Protein AF-A0A520QYR6-F1 (afdb_monomer_lite)

pLDDT: mean 74.24, std 17.34, range [37.03, 93.75]

Secondary structure (DSSP, 8-state):
-------HHHHHHHHHHHHHHHHH--------SSHHHHHHHHHHHHHHHHHHHHHHHHHHHTTGGG-HHHHTS-HHHHHHHHHHHHHHHHHHHHHHHHHHHTGGGGG-----

Sequence (112 aa):
MRDLEIDRSKLHQVVGWLAERMSQIKLQGEALRDGALRDLLELETLSIGVHGKQRLWRSLSAIRDGHPALQALDLDALLETGERQLEIVERHRRAAVARAFLEGSAAAPDPA

Foldseek 3Di:
DDPPPPPLVVVLVVVVVCVVVLVVPPDPQDDDPDPLVSQLVSLVVQLVSLVVQLVVLVVLVVCQVVHVSNVPDPSVVSNVVSVVSNVVSVVSNVVSCCVVPPVVVPPDDDDD

Radius of gyration: 20.77 Å; chains: 1; bounding box: 50×24×70 Å

Structure (mmCIF, N/CA/C/O backbone):
data_AF-A0A520QYR6-F1
#
_entry.id   AF-A0A520QYR6-F1
#
loop_
_atom_site.group_PDB
_atom_site.id
_atom_site.type_symbol
_atom_site.label_atom_id
_atom_site.label_alt_id
_atom_site.label_comp_id
_atom_site.label_asym_id
_atom_site.label_entity_id
_atom_site.label_seq_id
_atom_site.pdbx_PDB_ins_code
_atom_site.Cartn_x
_atom_site.Cartn_y
_atom_site.Cartn_z
_atom_site.occupancy
_atom_site.B_iso_or_equiv
_atom_site.auth_seq_id
_atom_site.auth_comp_id
_atom_site.auth_asym_id
_atom_site.auth_atom_id
_atom_site.pdbx_PDB_model_num
ATOM 1 N N . MET A 1 1 ? -22.214 -12.658 31.492 1.00 37.03 1 MET A N 1
ATOM 2 C CA . MET A 1 1 ? -21.364 -12.809 30.293 1.00 37.03 1 MET A CA 1
ATOM 3 C C . MET A 1 1 ? -20.127 -11.976 30.540 1.00 37.03 1 MET A C 1
ATOM 5 O O . MET A 1 1 ? -20.278 -10.801 30.834 1.00 37.03 1 MET A O 1
ATOM 9 N N . ARG A 1 2 ? -18.955 -12.616 30.617 1.00 41.34 2 ARG A N 1
ATOM 10 C CA . ARG A 1 2 ? -17.693 -11.943 30.941 1.00 41.34 2 ARG A CA 1
ATOM 11 C C . ARG A 1 2 ? -17.349 -11.005 29.793 1.00 41.34 2 ARG A C 1
ATOM 13 O O . ARG A 1 2 ? -17.197 -11.461 28.664 1.00 41.34 2 ARG A O 1
ATOM 20 N N . ASP A 1 3 ? -17.317 -9.726 30.129 1.00 42.72 3 ASP A N 1
ATOM 21 C CA . ASP A 1 3 ? -16.904 -8.628 29.277 1.00 42.72 3 ASP A CA 1
ATOM 22 C C . ASP A 1 3 ? -15.504 -8.954 28.750 1.00 42.72 3 ASP A C 1
ATOM 24 O O . ASP A 1 3 ? -14.585 -9.230 29.527 1.00 42.72 3 ASP A O 1
ATOM 28 N N . LEU A 1 4 ? -15.367 -9.041 27.428 1.00 46.56 4 LEU A N 1
ATOM 29 C CA . LEU A 1 4 ? -14.080 -9.184 26.756 1.00 46.56 4 LEU A CA 1
ATOM 30 C C . LEU A 1 4 ? -13.393 -7.825 26.843 1.00 46.56 4 LEU A C 1
ATOM 32 O O . LEU A 1 4 ? -13.239 -7.104 25.862 1.00 46.56 4 LEU A O 1
ATOM 36 N N . GLU A 1 5 ? -12.957 -7.506 28.057 1.00 46.47 5 GLU A N 1
ATOM 37 C CA . GLU A 1 5 ? -11.967 -6.498 28.390 1.00 46.47 5 GLU A CA 1
ATOM 38 C C . GLU A 1 5 ? -10.613 -6.986 27.848 1.00 46.47 5 GLU A C 1
ATOM 40 O O . GLU A 1 5 ? -9.636 -7.187 28.568 1.00 46.47 5 GLU A O 1
ATOM 45 N N . ILE A 1 6 ? -10.549 -7.234 26.532 1.00 49.34 6 ILE A N 1
ATOM 46 C CA . ILE A 1 6 ? -9.301 -7.162 25.788 1.00 49.34 6 ILE A CA 1
ATOM 47 C C . ILE A 1 6 ? -8.924 -5.689 25.860 1.00 49.34 6 ILE A C 1
ATOM 49 O O . ILE A 1 6 ? -9.308 -4.867 25.033 1.00 49.34 6 ILE A O 1
ATOM 53 N N . ASP A 1 7 ? -8.276 -5.401 26.979 1.00 55.12 7 ASP A N 1
ATOM 54 C CA . ASP A 1 7 ? -7.607 -4.202 27.421 1.00 55.12 7 ASP A CA 1
ATOM 55 C C . ASP A 1 7 ? -7.532 -3.153 26.308 1.00 55.12 7 ASP A C 1
ATOM 57 O O . ASP A 1 7 ? -6.698 -3.228 25.401 1.00 55.12 7 ASP A O 1
ATOM 61 N N . ARG A 1 8 ? -8.452 -2.183 26.356 1.00 55.50 8 ARG A N 1
ATOM 62 C CA . ARG A 1 8 ? -8.573 -1.070 25.397 1.00 55.50 8 ARG A CA 1
ATOM 63 C C . ARG A 1 8 ? -7.206 -0.386 25.161 1.00 55.50 8 ARG A C 1
ATOM 65 O O . ARG A 1 8 ? -6.935 0.108 24.067 1.00 55.50 8 ARG A O 1
ATOM 72 N N . SER A 1 9 ? -6.327 -0.459 26.168 1.00 59.12 9 SER A N 1
ATOM 73 C CA . SER A 1 9 ? -4.918 -0.055 26.157 1.00 59.12 9 SER A CA 1
ATOM 74 C C . SER A 1 9 ? -4.048 -0.830 25.154 1.00 59.12 9 SER A C 1
ATOM 76 O O . SER A 1 9 ? -3.316 -0.223 24.371 1.00 59.12 9 SER A O 1
ATOM 78 N N . LYS A 1 10 ? -4.158 -2.165 25.105 1.00 61.91 10 LYS A N 1
ATOM 79 C CA . LYS A 1 10 ? -3.348 -3.018 24.217 1.00 61.91 10 LYS A CA 1
ATOM 80 C C . LYS A 1 10 ? -3.673 -2.774 22.751 1.00 61.91 10 LYS A C 1
ATOM 82 O O . LYS A 1 10 ? -2.758 -2.729 21.937 1.00 61.91 10 LYS A O 1
ATOM 87 N N . LEU A 1 11 ? -4.946 -2.566 22.408 1.00 65.75 11 LEU A N 1
ATOM 88 C CA . LEU A 1 11 ? -5.337 -2.286 21.024 1.00 65.75 11 LEU A CA 1
ATOM 89 C C . LEU A 1 11 ? -4.803 -0.925 20.550 1.00 65.75 11 LEU A C 1
ATOM 91 O O . LEU A 1 11 ? -4.247 -0.847 19.460 1.00 65.75 11 LEU A O 1
ATOM 95 N N . HIS A 1 12 ? -4.895 0.124 21.379 1.00 61.97 12 HIS A N 1
ATOM 96 C CA . HIS A 1 12 ? -4.300 1.433 21.071 1.00 61.97 12 HIS A CA 1
ATOM 97 C C . HIS A 1 12 ? -2.786 1.334 20.858 1.00 61.97 12 HIS A C 1
ATOM 99 O O . HIS A 1 12 ? -2.262 1.880 19.889 1.00 61.97 12 HIS A O 1
ATOM 105 N N . GLN A 1 13 ? -2.090 0.610 21.739 1.00 63.19 13 GLN A N 1
ATOM 106 C CA . GLN A 1 13 ? -0.646 0.412 21.630 1.00 63.19 13 GLN A CA 1
ATOM 107 C C . GLN A 1 13 ? -0.270 -0.363 20.372 1.00 63.19 13 GLN A C 1
ATOM 109 O O . GLN A 1 13 ? 0.651 0.035 19.669 1.00 63.19 13 GLN A O 1
ATOM 114 N N . VAL A 1 14 ? -0.991 -1.440 20.058 1.00 67.94 14 VAL A N 1
ATOM 115 C CA . VAL A 1 14 ? -0.714 -2.272 18.883 1.00 67.94 14 VAL A CA 1
ATOM 116 C C . VAL A 1 14 ? -0.996 -1.510 17.590 1.00 67.94 14 VAL A C 1
ATOM 118 O O . VAL A 1 14 ? -0.184 -1.577 16.673 1.00 67.94 14 VAL A O 1
ATOM 121 N N . VAL A 1 15 ? -2.092 -0.749 17.516 1.00 65.88 15 VAL A N 1
ATOM 122 C CA . VAL A 1 15 ? -2.441 0.057 16.334 1.00 65.88 15 VAL A CA 1
ATOM 123 C C . VAL A 1 15 ? -1.465 1.220 16.146 1.00 65.88 15 VAL A C 1
ATOM 125 O O . VAL A 1 15 ? -0.989 1.423 15.031 1.00 65.88 15 VAL A O 1
ATOM 128 N N . GLY A 1 16 ? -1.110 1.938 17.217 1.00 66.88 16 GLY A N 1
ATOM 129 C CA . GLY A 1 16 ? -0.107 3.007 17.172 1.00 66.88 16 GLY A CA 1
ATOM 130 C C . GLY A 1 16 ? 1.280 2.486 16.786 1.00 66.88 16 GLY A C 1
ATOM 131 O O . GLY A 1 16 ? 1.904 3.005 15.865 1.00 66.88 16 GLY A O 1
ATOM 132 N N . TRP A 1 17 ? 1.719 1.388 17.404 1.00 66.19 17 TRP A N 1
ATOM 133 C CA . TRP A 1 17 ? 2.988 0.734 17.085 1.00 66.19 17 TRP A CA 1
ATOM 134 C C . TRP A 1 17 ? 3.023 0.188 15.653 1.00 66.19 17 TRP A C 1
ATOM 136 O O . TRP A 1 17 ? 4.036 0.339 14.974 1.00 66.19 17 TRP A O 1
ATOM 146 N N . LEU A 1 18 ? 1.927 -0.406 15.159 1.00 65.19 18 LEU A N 1
ATOM 147 C CA . LEU A 1 18 ? 1.814 -0.845 13.764 1.00 65.19 18 LEU A CA 1
ATOM 148 C C . LEU A 1 18 ? 1.874 0.348 12.811 1.00 65.19 18 LEU A C 1
ATOM 150 O O . LEU A 1 18 ? 2.608 0.289 11.831 1.00 65.19 18 LEU A O 1
ATOM 154 N N . ALA A 1 19 ? 1.164 1.441 13.094 1.00 63.12 19 ALA A N 1
ATOM 155 C CA . ALA A 1 19 ? 1.218 2.646 12.271 1.00 63.12 19 ALA A CA 1
ATOM 156 C C . ALA A 1 19 ? 2.649 3.220 12.196 1.00 63.12 19 ALA A C 1
ATOM 158 O O . ALA A 1 19 ? 3.143 3.509 11.102 1.00 63.12 19 ALA A O 1
ATOM 159 N N . GLU A 1 20 ? 3.355 3.293 13.328 1.00 59.16 20 GLU A N 1
ATOM 160 C CA . GLU A 1 20 ? 4.756 3.730 13.394 1.00 59.16 20 GLU A CA 1
ATOM 161 C C . GLU A 1 20 ? 5.716 2.767 12.678 1.00 59.16 20 GLU A C 1
ATOM 163 O O . GLU A 1 20 ? 6.570 3.206 11.903 1.00 59.16 20 GLU A O 1
ATOM 168 N N . ARG A 1 21 ? 5.572 1.447 12.855 1.00 61.31 21 ARG A N 1
ATOM 169 C CA . ARG A 1 21 ? 6.417 0.460 12.156 1.00 61.31 21 ARG A CA 1
ATOM 170 C C . ARG A 1 21 ? 6.170 0.443 10.662 1.00 61.31 21 ARG A C 1
ATOM 172 O O . ARG A 1 21 ? 7.127 0.389 9.899 1.00 61.31 21 ARG A O 1
ATOM 179 N N . MET A 1 22 ? 4.925 0.577 10.225 1.00 58.53 22 MET A N 1
ATOM 180 C CA . MET A 1 22 ? 4.588 0.626 8.804 1.00 58.53 22 MET A CA 1
ATOM 181 C C . MET A 1 22 ? 5.078 1.914 8.119 1.00 58.53 22 MET A C 1
ATOM 183 O O . MET A 1 22 ? 5.306 1.889 6.906 1.00 58.53 22 MET A O 1
ATOM 187 N N . SER A 1 23 ? 5.271 3.006 8.868 1.00 54.59 23 SER A N 1
ATOM 188 C CA . SER A 1 23 ? 5.975 4.223 8.423 1.00 54.59 23 SER A CA 1
ATOM 189 C C . SER A 1 23 ? 7.489 3.994 8.275 1.00 54.59 23 SER A C 1
ATOM 191 O O . SER A 1 23 ? 8.115 4.505 7.346 1.00 54.59 23 SER A O 1
ATOM 193 N N . GLN A 1 24 ? 8.068 3.158 9.141 1.00 52.22 24 GLN A N 1
ATOM 194 C CA . GLN A 1 24 ? 9.496 2.824 9.143 1.00 52.22 24 GLN A CA 1
ATOM 195 C C . GLN A 1 24 ? 9.906 1.714 8.170 1.00 52.22 24 GLN A C 1
ATOM 197 O O . GLN A 1 24 ? 11.098 1.586 7.898 1.00 52.22 24 GLN A O 1
ATOM 202 N N . ILE A 1 25 ? 8.969 0.949 7.594 1.00 50.66 25 ILE A N 1
ATOM 203 C CA . ILE A 1 25 ? 9.248 0.075 6.439 1.00 50.66 25 ILE A CA 1
ATOM 204 C C . ILE A 1 25 ? 9.425 0.966 5.193 1.00 50.66 25 ILE A C 1
ATOM 206 O O . ILE A 1 25 ? 8.618 0.986 4.266 1.00 50.66 25 ILE A O 1
ATOM 210 N N . LYS A 1 26 ? 10.493 1.762 5.209 1.00 43.41 26 LYS A N 1
ATOM 211 C CA . LYS A 1 26 ? 11.203 2.272 4.043 1.00 43.41 26 LYS A CA 1
ATOM 212 C C . LYS A 1 26 ? 12.312 1.256 3.803 1.00 43.41 26 LYS A C 1
ATOM 214 O O . LYS A 1 26 ? 13.321 1.260 4.499 1.00 43.41 26 LYS A O 1
ATOM 219 N N .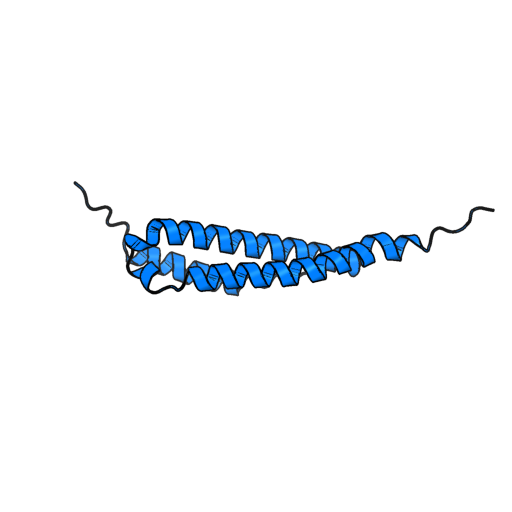 LEU A 1 27 ? 12.060 0.319 2.896 1.00 47.94 27 LEU A N 1
ATOM 220 C CA . LEU A 1 27 ? 13.002 -0.739 2.553 1.00 47.94 27 LEU A CA 1
ATOM 221 C C . LEU A 1 27 ? 14.274 -0.111 1.976 1.00 47.94 27 LEU A C 1
ATOM 223 O O . LEU A 1 27 ? 14.258 0.454 0.887 1.00 47.94 27 LEU A O 1
ATOM 227 N N . GLN A 1 28 ? 15.364 -0.187 2.735 1.00 46.62 28 GLN A N 1
ATOM 228 C CA . GLN A 1 28 ? 16.709 0.031 2.221 1.00 46.62 28 GLN A CA 1
ATOM 229 C C . GLN A 1 28 ? 17.038 -1.153 1.302 1.00 46.62 28 GLN A C 1
ATOM 231 O O . GLN A 1 28 ? 17.232 -2.274 1.769 1.00 46.62 28 GLN A 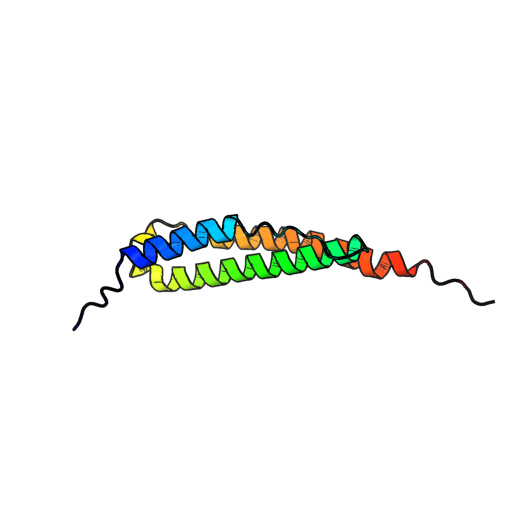O 1
ATOM 236 N N . GLY A 1 29 ? 16.994 -0.916 -0.010 1.00 46.16 29 GLY A N 1
ATOM 237 C CA . GLY A 1 29 ? 17.299 -1.905 -1.040 1.00 46.16 29 GLY A CA 1
ATOM 238 C C . GLY A 1 29 ? 18.787 -1.909 -1.372 1.00 46.16 29 GLY A C 1
ATOM 239 O O . GLY A 1 29 ? 19.259 -1.062 -2.121 1.00 46.16 29 GLY A O 1
ATOM 240 N N . GLU A 1 30 ? 19.542 -2.866 -0.842 1.00 43.97 30 GLU A N 1
ATOM 241 C CA . GLU A 1 30 ? 20.913 -3.146 -1.283 1.00 43.97 30 GLU A CA 1
ATOM 242 C C . GLU A 1 30 ? 21.092 -4.660 -1.436 1.00 43.97 30 GLU A C 1
ATOM 244 O O . GLU A 1 30 ? 21.445 -5.334 -0.473 1.00 43.97 30 GLU A O 1
ATOM 249 N N . ALA A 1 31 ? 20.820 -5.223 -2.627 1.00 47.84 31 ALA A N 1
ATOM 250 C CA . ALA A 1 31 ? 21.166 -6.631 -2.892 1.00 47.84 31 ALA A CA 1
ATOM 251 C C . ALA A 1 31 ? 21.284 -7.098 -4.364 1.00 47.84 31 ALA A C 1
ATOM 253 O O . ALA A 1 31 ? 21.424 -8.301 -4.564 1.00 47.84 31 ALA A O 1
ATOM 254 N N . LEU A 1 32 ? 21.252 -6.249 -5.408 1.00 46.75 32 LEU A N 1
ATOM 255 C CA . LEU A 1 32 ? 21.411 -6.733 -6.798 1.00 46.75 32 LEU A CA 1
ATOM 256 C C . LEU A 1 32 ? 22.226 -5.786 -7.692 1.00 46.75 32 LEU A C 1
ATOM 258 O O . LEU A 1 32 ? 22.067 -4.569 -7.641 1.00 46.75 32 LEU A O 1
ATOM 262 N N . ARG A 1 33 ? 23.121 -6.382 -8.496 1.00 49.44 33 ARG A N 1
ATOM 263 C CA . ARG A 1 33 ? 24.155 -5.722 -9.324 1.00 49.44 33 ARG A CA 1
ATOM 264 C C . ARG A 1 33 ? 23.644 -5.207 -10.679 1.00 49.44 33 ARG A C 1
ATOM 266 O O . ARG A 1 33 ? 24.383 -4.510 -11.362 1.00 49.44 33 ARG A O 1
ATOM 273 N N . ASP A 1 34 ? 22.410 -5.550 -11.044 1.00 61.75 34 ASP A N 1
ATOM 274 C CA . ASP A 1 34 ? 21.714 -5.090 -12.248 1.00 61.75 34 ASP A CA 1
ATOM 275 C C . ASP A 1 34 ? 20.607 -4.111 -11.837 1.00 61.75 34 ASP A C 1
ATOM 277 O O . ASP A 1 34 ? 19.670 -4.487 -11.127 1.00 61.75 34 ASP A O 1
ATOM 281 N N . GLY A 1 35 ? 20.752 -2.845 -12.233 1.00 74.81 35 GLY A N 1
ATOM 282 C CA . GLY A 1 35 ? 19.873 -1.760 -11.796 1.00 74.81 35 GLY A CA 1
ATOM 283 C C . GLY A 1 35 ? 18.410 -1.980 -12.180 1.00 74.81 35 GLY A C 1
ATOM 284 O O . GLY A 1 35 ? 17.530 -1.704 -11.376 1.00 74.81 35 GLY A O 1
ATOM 285 N N . ALA A 1 36 ? 18.129 -2.554 -13.354 1.00 80.19 36 ALA A N 1
ATOM 286 C CA . ALA A 1 36 ? 16.751 -2.721 -13.819 1.00 80.19 36 ALA A CA 1
ATOM 287 C C . ALA A 1 36 ? 16.017 -3.871 -13.107 1.00 80.19 36 ALA A C 1
ATOM 289 O O . ALA A 1 36 ? 14.851 -3.729 -12.732 1.00 80.19 36 ALA A O 1
ATOM 290 N N . LEU A 1 37 ? 16.699 -4.999 -12.876 1.00 82.44 37 LEU A N 1
ATOM 291 C CA . LEU A 1 37 ? 16.131 -6.123 -12.124 1.00 82.44 37 LEU A CA 1
ATOM 292 C C . LEU A 1 37 ? 15.993 -5.786 -10.632 1.00 82.44 37 LEU A C 1
ATOM 294 O O . LEU A 1 37 ? 15.015 -6.174 -9.992 1.00 82.44 37 LEU A O 1
ATOM 298 N N . ARG A 1 38 ? 16.950 -5.026 -10.086 1.00 82.94 38 ARG A N 1
ATOM 299 C CA . ARG A 1 38 ? 16.877 -4.480 -8.729 1.00 82.94 38 ARG A CA 1
ATOM 300 C C . ARG A 1 38 ? 15.664 -3.565 -8.564 1.00 82.94 38 ARG A C 1
ATOM 302 O O . ARG A 1 38 ? 14.873 -3.806 -7.657 1.00 82.94 38 ARG A O 1
ATOM 309 N N . ASP A 1 39 ? 15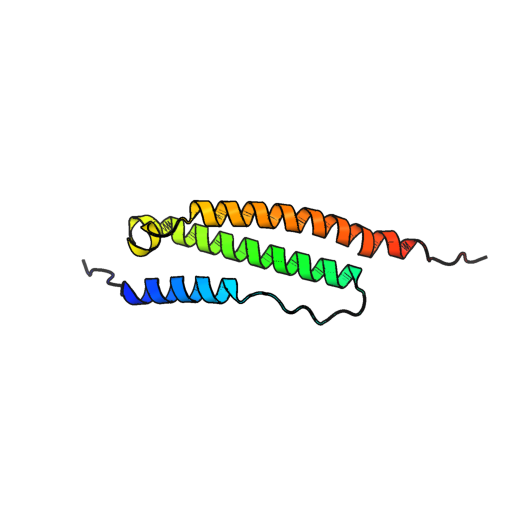.494 -2.582 -9.451 1.00 83.25 39 ASP A N 1
ATOM 310 C CA . ASP A 1 39 ? 14.339 -1.673 -9.446 1.00 83.25 39 ASP A CA 1
ATOM 311 C C . ASP A 1 39 ? 13.021 -2.457 -9.459 1.00 83.25 39 ASP A C 1
ATOM 313 O O . ASP A 1 39 ? 12.089 -2.147 -8.716 1.00 83.25 39 ASP A O 1
ATOM 317 N N . LEU A 1 40 ? 12.940 -3.498 -10.297 1.00 88.75 40 LEU A N 1
ATOM 318 C CA . LEU A 1 40 ? 11.759 -4.348 -10.384 1.00 88.75 40 LEU A CA 1
ATOM 319 C C . LEU A 1 40 ? 11.463 -5.044 -9.049 1.00 88.75 40 LEU A C 1
ATOM 321 O O . LEU A 1 40 ? 10.332 -4.972 -8.572 1.00 88.75 40 LEU A O 1
ATOM 325 N N . LEU A 1 41 ? 12.453 -5.686 -8.423 1.00 88.88 41 LEU A N 1
ATOM 326 C CA . LEU A 1 41 ? 12.244 -6.365 -7.139 1.00 88.88 41 LEU A CA 1
ATOM 327 C C . LEU A 1 41 ? 11.923 -5.395 -5.998 1.00 88.88 41 LEU A C 1
ATOM 329 O O . LEU A 1 41 ? 11.107 -5.722 -5.133 1.00 88.88 41 LEU A O 1
ATOM 333 N N . GLU A 1 42 ? 12.517 -4.201 -5.990 1.00 86.06 42 GLU A N 1
ATOM 334 C CA . GLU A 1 42 ? 12.157 -3.148 -5.037 1.00 86.06 42 GLU A CA 1
ATOM 335 C C . GLU A 1 42 ? 10.677 -2.752 -5.196 1.00 86.06 42 GLU A C 1
ATOM 337 O O . GLU A 1 42 ? 9.948 -2.673 -4.203 1.00 86.06 42 GLU A O 1
ATOM 342 N N . LEU A 1 43 ? 10.194 -2.598 -6.434 1.00 89.81 43 LEU A N 1
ATOM 343 C CA . LEU A 1 43 ? 8.791 -2.285 -6.731 1.00 89.81 43 LEU A CA 1
ATOM 344 C C . LEU A 1 43 ? 7.826 -3.428 -6.369 1.00 89.81 43 LEU A C 1
ATOM 346 O O . LEU A 1 43 ? 6.760 -3.160 -5.814 1.00 89.81 43 LEU A O 1
ATOM 350 N N . GLU A 1 44 ? 8.190 -4.691 -6.612 1.00 92.00 44 GLU A N 1
ATOM 351 C CA . GLU A 1 44 ? 7.396 -5.852 -6.170 1.00 92.00 44 GLU A CA 1
ATOM 352 C C . GLU A 1 44 ? 7.297 -5.899 -4.637 1.00 92.00 44 GLU A C 1
ATOM 354 O O . GLU A 1 44 ? 6.219 -6.090 -4.068 1.00 92.00 44 GLU A O 1
ATOM 359 N N . THR A 1 45 ? 8.410 -5.636 -3.947 1.00 88.62 45 THR A N 1
ATOM 360 C CA . THR A 1 45 ? 8.448 -5.601 -2.480 1.00 88.62 45 THR A CA 1
ATOM 361 C C . THR A 1 45 ? 7.576 -4.469 -1.929 1.00 88.62 45 THR A C 1
ATOM 363 O O . THR A 1 45 ? 6.817 -4.675 -0.976 1.00 88.62 45 THR A O 1
ATOM 366 N N . LEU A 1 46 ? 7.623 -3.285 -2.549 1.00 85.88 46 LEU A N 1
ATOM 367 C CA . LEU A 1 46 ? 6.735 -2.170 -2.213 1.00 85.88 46 LEU A CA 1
ATOM 368 C C . LEU A 1 46 ? 5.261 -2.546 -2.411 1.00 85.88 46 LEU A C 1
ATOM 370 O 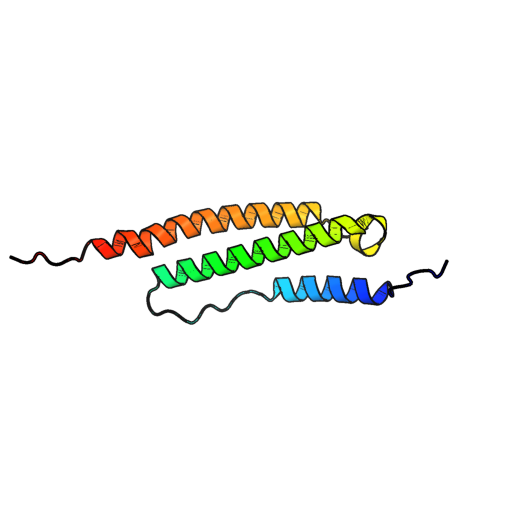O . LEU A 1 46 ? 4.454 -2.297 -1.515 1.00 85.88 46 LEU A O 1
ATOM 374 N N . SER A 1 47 ? 4.914 -3.191 -3.528 1.00 90.50 47 SER A N 1
ATOM 375 C CA . SER A 1 47 ? 3.546 -3.645 -3.813 1.00 90.50 47 SER A CA 1
ATOM 376 C C . SER A 1 47 ? 3.025 -4.606 -2.737 1.00 90.50 47 SER A C 1
ATOM 378 O O . SER A 1 47 ? 1.947 -4.396 -2.172 1.00 90.50 47 SER A O 1
ATOM 380 N N . ILE A 1 48 ? 3.831 -5.607 -2.360 1.00 92.56 48 ILE A N 1
ATOM 381 C CA . ILE A 1 48 ? 3.514 -6.549 -1.275 1.00 92.56 48 ILE A CA 1
ATOM 382 C C . ILE A 1 48 ? 3.285 -5.799 0.044 1.00 92.56 48 ILE A C 1
ATOM 384 O O . ILE A 1 48 ? 2.310 -6.068 0.752 1.00 92.56 48 ILE A O 1
ATOM 388 N N . GLY A 1 49 ? 4.149 -4.831 0.362 1.00 86.19 49 GLY A N 1
ATOM 389 C CA . GLY A 1 49 ? 4.028 -4.004 1.559 1.00 86.19 49 GLY A CA 1
ATOM 390 C C . GLY A 1 49 ? 2.722 -3.207 1.601 1.00 86.19 49 GLY A C 1
ATOM 391 O O . GLY A 1 49 ? 2.036 -3.203 2.626 1.00 86.19 49 GLY A O 1
ATOM 392 N N . VAL A 1 50 ? 2.341 -2.566 0.493 1.00 87.75 50 VAL A N 1
ATOM 393 C CA . VAL A 1 50 ? 1.095 -1.787 0.405 1.00 87.75 50 VAL A CA 1
ATOM 394 C C . VAL A 1 50 ? -0.133 -2.695 0.493 1.00 87.75 50 VAL A C 1
ATOM 396 O O . VAL A 1 50 ? -1.034 -2.421 1.289 1.00 87.75 50 VAL A O 1
ATOM 399 N N . HIS A 1 51 ? -0.153 -3.826 -0.216 1.00 92.62 51 HIS A N 1
ATOM 400 C CA . HIS A 1 51 ? -1.234 -4.808 -0.093 1.00 92.62 51 HIS A CA 1
ATOM 401 C C . HIS A 1 51 ? -1.363 -5.364 1.333 1.00 92.62 51 HIS A C 1
ATOM 403 O O . HIS A 1 51 ? -2.480 -5.533 1.831 1.00 92.62 51 HIS A O 1
ATOM 409 N N . GLY A 1 52 ? -0.242 -5.613 2.016 1.00 89.00 52 GLY A N 1
ATOM 410 C CA . GLY A 1 52 ? -0.222 -6.011 3.424 1.00 89.00 52 GLY A CA 1
ATOM 411 C C . GLY A 1 52 ? -0.870 -4.965 4.336 1.00 89.00 52 GLY A C 1
ATOM 412 O O . GLY A 1 52 ? -1.747 -5.310 5.131 1.00 89.00 52 GLY A O 1
ATOM 413 N N . LYS A 1 53 ? -0.513 -3.681 4.168 1.00 87.50 53 LYS A N 1
ATOM 414 C CA . LYS A 1 53 ? -1.136 -2.552 4.890 1.00 87.50 53 LYS A CA 1
ATOM 415 C C . LYS A 1 53 ? -2.643 -2.507 4.659 1.00 87.50 53 LYS A C 1
ATOM 417 O O . LYS A 1 53 ? -3.406 -2.450 5.615 1.00 87.50 53 LYS A O 1
ATOM 422 N N . GLN A 1 54 ? -3.085 -2.596 3.406 1.00 90.44 54 GLN A N 1
ATOM 423 C CA . GLN A 1 54 ? -4.513 -2.569 3.087 1.00 90.44 54 GLN A CA 1
ATOM 424 C C . GLN A 1 54 ? -5.273 -3.743 3.711 1.00 90.44 54 GLN A C 1
ATOM 426 O O . GLN A 1 54 ? -6.378 -3.559 4.213 1.00 90.44 54 GLN A O 1
ATOM 431 N N . ARG A 1 55 ? -4.695 -4.952 3.716 1.00 93.75 55 ARG A N 1
ATOM 432 C CA . ARG A 1 55 ? -5.294 -6.104 4.409 1.00 93.75 55 ARG A CA 1
ATOM 433 C C . ARG A 1 55 ? -5.452 -5.835 5.905 1.00 93.75 55 ARG A C 1
ATOM 435 O O . ARG A 1 55 ? -6.520 -6.108 6.440 1.00 93.75 55 ARG A O 1
ATOM 442 N N . LEU A 1 56 ? -4.443 -5.250 6.554 1.00 87.44 56 LEU A N 1
ATOM 443 C CA . LEU A 1 56 ? -4.530 -4.844 7.959 1.00 87.44 56 LEU A CA 1
ATOM 444 C C . LEU A 1 56 ? -5.649 -3.814 8.187 1.00 87.44 56 LEU A C 1
ATOM 446 O O . LEU A 1 56 ? -6.471 -4.005 9.080 1.00 87.44 56 LEU A O 1
ATOM 450 N N . TRP A 1 57 ? -5.726 -2.763 7.367 1.00 89.38 57 TRP A N 1
ATOM 451 C CA . TRP A 1 57 ? -6.762 -1.731 7.501 1.00 89.38 57 TRP A CA 1
ATOM 452 C C . TRP A 1 57 ? -8.174 -2.283 7.298 1.00 89.38 57 TRP A C 1
ATOM 454 O O . TRP A 1 57 ? -9.073 -1.931 8.060 1.00 89.38 57 TRP A O 1
ATOM 464 N N . ARG A 1 58 ? -8.371 -3.206 6.348 1.00 93.00 58 ARG A N 1
ATOM 465 C CA . ARG A 1 58 ? -9.656 -3.907 6.170 1.00 93.00 58 ARG A CA 1
ATOM 466 C C . ARG A 1 58 ? -10.019 -4.743 7.396 1.00 93.00 58 ARG A C 1
ATOM 468 O O . ARG A 1 58 ? -11.152 -4.666 7.861 1.00 93.00 58 ARG A O 1
ATOM 475 N N . SER A 1 59 ? -9.063 -5.483 7.961 1.00 90.38 59 SER A N 1
ATOM 476 C CA . SER A 1 59 ? -9.289 -6.252 9.192 1.00 90.38 59 SER A CA 1
ATOM 477 C C . SER A 1 59 ? -9.667 -5.358 10.376 1.00 90.38 59 SER A C 1
ATOM 479 O O . SER A 1 59 ? -10.568 -5.704 11.133 1.00 90.38 59 SER A O 1
ATOM 481 N N . LEU A 1 60 ? -9.025 -4.194 10.524 1.00 88.88 60 LEU A N 1
ATOM 482 C CA . LEU A 1 60 ? -9.375 -3.224 11.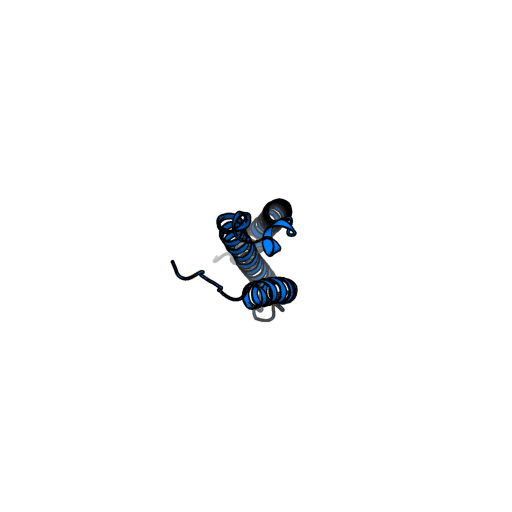569 1.00 88.88 60 LEU A CA 1
ATOM 483 C C . LEU A 1 60 ? -10.738 -2.567 11.315 1.00 88.88 60 LEU A C 1
ATOM 485 O O . LEU A 1 60 ? -11.495 -2.353 12.258 1.00 88.88 60 LEU A O 1
ATOM 489 N N . SER A 1 61 ? -11.089 -2.313 10.054 1.00 89.75 61 SER A N 1
ATOM 490 C CA . SER A 1 61 ? -12.398 -1.757 9.688 1.00 89.75 61 SER A CA 1
ATOM 491 C C . SER A 1 61 ? -13.539 -2.696 10.083 1.00 89.75 61 SER A C 1
ATOM 493 O O . SER A 1 61 ? -14.560 -2.237 10.583 1.00 89.75 61 SER A O 1
ATOM 495 N N . ALA A 1 62 ? -13.338 -4.013 9.961 1.00 92.12 62 ALA A N 1
ATOM 496 C CA . ALA A 1 62 ? -14.336 -5.020 10.327 1.00 92.12 62 ALA A CA 1
ATOM 497 C C . ALA A 1 62 ? -14.695 -5.041 11.826 1.00 92.12 62 ALA A C 1
ATOM 499 O O . ALA A 1 62 ? -15.755 -5.542 12.190 1.00 92.12 62 ALA A O 1
ATOM 500 N N . ILE A 1 63 ? -13.830 -4.507 12.694 1.00 89.50 63 ILE A N 1
ATOM 501 C CA . ILE A 1 63 ? -14.060 -4.428 14.146 1.00 89.50 63 ILE A CA 1
ATOM 502 C C . ILE A 1 63 ? -14.261 -2.982 14.634 1.00 89.50 63 ILE A C 1
ATOM 504 O O . ILE A 1 63 ? -14.340 -2.745 15.840 1.00 89.50 63 ILE A O 1
ATOM 508 N N . ARG A 1 64 ? -14.343 -2.005 13.719 1.00 86.75 64 ARG A N 1
ATOM 509 C CA . ARG A 1 64 ? -14.362 -0.564 14.030 1.00 86.75 64 ARG A CA 1
ATOM 510 C C . ARG A 1 64 ? -15.491 -0.171 14.983 1.00 86.75 64 ARG A C 1
ATOM 512 O O . ARG A 1 64 ? -15.258 0.589 15.921 1.00 86.75 64 ARG A O 1
ATOM 519 N N . ASP A 1 65 ? -16.685 -0.720 14.789 1.00 88.44 65 ASP A N 1
ATOM 520 C CA . ASP A 1 65 ? -17.876 -0.344 15.563 1.00 88.44 65 ASP A CA 1
ATOM 521 C C . ASP A 1 65 ? -17.769 -0.727 17.046 1.00 88.44 65 ASP A C 1
ATOM 523 O O . ASP A 1 65 ? -18.314 -0.038 17.907 1.00 88.44 65 ASP A O 1
ATOM 527 N N . GLY A 1 66 ? -17.003 -1.776 17.362 1.00 86.12 66 GLY A N 1
ATOM 528 C CA . GLY A 1 66 ? -16.750 -2.221 18.735 1.00 86.12 66 GLY A CA 1
ATOM 529 C C . GLY A 1 66 ? -15.627 -1.461 19.450 1.00 86.12 66 GLY A C 1
ATOM 530 O O . GLY A 1 66 ? -15.415 -1.662 20.647 1.00 86.12 66 GLY A O 1
ATOM 531 N N . HIS A 1 67 ? -14.894 -0.591 18.747 1.00 82.31 67 HIS A N 1
ATOM 532 C CA . HIS A 1 67 ? -13.675 0.028 19.262 1.00 82.31 67 HIS A CA 1
ATOM 533 C C . HIS A 1 67 ? -13.606 1.530 18.933 1.00 82.31 67 HIS A C 1
ATOM 535 O O . HIS A 1 67 ? -13.157 1.902 17.848 1.00 82.31 67 HIS A O 1
ATOM 541 N N . PRO A 1 68 ? -13.920 2.421 19.899 1.00 80.88 68 PRO A N 1
ATOM 542 C CA . PRO A 1 68 ? -13.847 3.881 19.720 1.00 80.88 68 PRO A CA 1
ATOM 543 C C . PRO A 1 68 ? -12.486 4.384 19.209 1.00 80.88 68 PRO A C 1
ATOM 545 O O . PRO A 1 68 ? -12.406 5.353 18.462 1.00 80.88 68 PRO A O 1
ATOM 548 N N . ALA A 1 69 ? -11.415 3.670 19.563 1.00 78.00 69 ALA A N 1
ATOM 549 C CA . ALA A 1 69 ? -10.058 3.845 19.050 1.00 78.00 69 ALA A CA 1
ATOM 550 C C . ALA A 1 69 ? -9.974 3.918 17.520 1.00 78.00 69 ALA A C 1
ATOM 552 O O . ALA A 1 69 ? -9.282 4.757 16.952 1.00 78.00 69 ALA A O 1
ATOM 553 N N . LEU A 1 70 ? -10.666 2.987 16.864 1.00 83.31 70 LEU A N 1
ATOM 554 C CA . LEU A 1 70 ? -10.650 2.791 15.421 1.00 83.31 70 LEU A CA 1
ATOM 555 C C . LEU A 1 70 ? -11.643 3.725 14.733 1.00 83.31 70 LEU A C 1
ATOM 557 O O . LEU A 1 70 ? -11.505 4.009 13.548 1.00 83.31 70 LEU A O 1
ATOM 561 N N . GLN A 1 71 ? -12.633 4.231 15.469 1.00 82.06 71 GLN A N 1
ATOM 562 C CA . GLN A 1 71 ? -13.554 5.248 14.965 1.00 82.06 71 GLN A CA 1
ATOM 563 C C . GLN A 1 71 ? -12.831 6.572 14.705 1.00 82.06 71 GLN A C 1
ATOM 565 O O . GLN A 1 71 ? -13.135 7.230 13.714 1.00 82.06 71 GLN A O 1
ATOM 570 N N . ALA A 1 72 ? -11.834 6.904 15.535 1.00 81.75 72 ALA A N 1
AT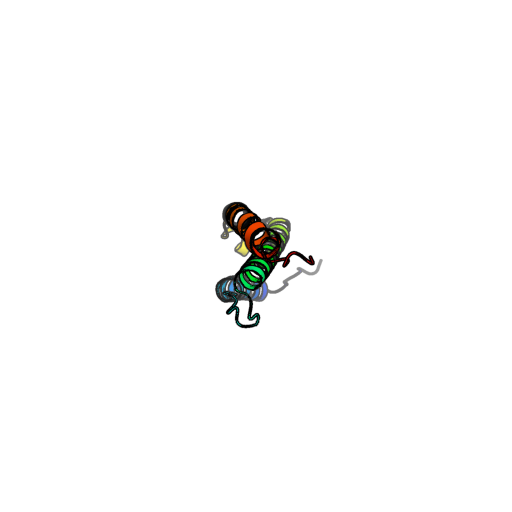OM 571 C CA . ALA A 1 72 ? -10.985 8.083 15.369 1.00 81.75 72 ALA A CA 1
ATOM 572 C C . ALA A 1 72 ? -10.010 7.994 14.178 1.00 81.75 72 ALA A C 1
ATOM 574 O O . ALA A 1 72 ? -9.438 9.009 13.787 1.00 81.75 72 ALA A O 1
ATOM 575 N N . LEU A 1 73 ? -9.803 6.802 13.608 1.00 81.62 73 LEU A N 1
ATOM 576 C CA . LEU A 1 73 ? -8.979 6.610 12.419 1.00 81.62 73 LEU A CA 1
ATOM 577 C C . LEU A 1 73 ? -9.834 6.693 11.155 1.00 81.62 73 LEU A C 1
ATOM 579 O O . LEU A 1 73 ? -10.887 6.061 11.056 1.00 81.62 73 LEU A O 1
ATOM 583 N N . ASP A 1 74 ? -9.323 7.409 10.158 1.00 87.25 74 ASP A N 1
ATOM 584 C CA . ASP A 1 74 ? -9.891 7.422 8.813 1.00 87.25 74 ASP A CA 1
ATOM 585 C C . ASP A 1 74 ? -9.349 6.233 8.001 1.00 87.25 74 ASP A C 1
ATOM 587 O O . ASP A 1 74 ? -8.444 6.352 7.171 1.00 87.25 74 ASP A O 1
ATOM 591 N N . LEU A 1 75 ? -9.841 5.034 8.332 1.00 88.25 75 LEU A N 1
ATOM 592 C CA . LEU A 1 75 ? -9.414 3.785 7.693 1.00 88.25 75 LEU A CA 1
ATOM 593 C C . LEU A 1 75 ? -9.748 3.758 6.193 1.00 88.25 75 LEU A C 1
ATOM 595 O O . LEU A 1 75 ? -8.990 3.167 5.422 1.00 88.25 75 LEU A O 1
ATOM 599 N N . ASP A 1 76 ? -10.822 4.430 5.783 1.00 90.19 76 ASP A N 1
ATOM 600 C CA . ASP A 1 76 ? -11.236 4.532 4.384 1.00 90.19 76 ASP A CA 1
ATOM 601 C C . ASP A 1 76 ? -10.235 5.380 3.584 1.00 90.19 76 ASP A C 1
ATOM 603 O O . ASP A 1 76 ? -9.718 4.920 2.562 1.00 90.19 76 ASP A O 1
ATOM 607 N N . ALA A 1 77 ? -9.833 6.549 4.100 1.00 85.81 77 ALA A N 1
ATOM 608 C CA . ALA A 1 77 ? -8.791 7.363 3.468 1.00 85.81 77 ALA A CA 1
ATOM 609 C C . ALA A 1 77 ? -7.427 6.649 3.418 1.00 85.81 77 ALA A C 1
ATOM 611 O O . ALA A 1 77 ? -6.660 6.804 2.457 1.00 85.81 77 ALA A O 1
ATOM 612 N N . LEU A 1 78 ? -7.098 5.842 4.435 1.00 86.88 78 LEU A N 1
ATOM 613 C CA . LEU A 1 78 ? -5.880 5.022 4.438 1.00 86.88 78 LEU A CA 1
ATOM 614 C C . LEU A 1 78 ? -5.924 3.920 3.369 1.00 86.88 78 LEU A C 1
ATOM 616 O O . LEU A 1 78 ? -4.898 3.640 2.739 1.00 86.88 78 LEU A O 1
ATOM 620 N N . LEU A 1 79 ? -7.089 3.309 3.140 1.00 88.81 79 LEU A N 1
ATOM 621 C CA . LEU A 1 79 ? -7.291 2.326 2.076 1.00 88.81 79 LEU A CA 1
ATOM 622 C C . LEU A 1 79 ? -7.157 2.957 0.689 1.00 88.81 79 LEU A C 1
ATOM 624 O O . LEU A 1 79 ? -6.361 2.452 -0.107 1.00 88.81 79 LEU A O 1
ATOM 628 N N . GLU A 1 80 ? -7.837 4.081 0.446 1.00 90.25 80 GLU A N 1
ATOM 629 C CA . GLU A 1 80 ? -7.771 4.846 -0.809 1.00 90.25 80 GLU A CA 1
ATOM 630 C C . GLU A 1 80 ? -6.337 5.309 -1.109 1.00 90.25 80 GLU A C 1
ATOM 632 O O . GLU A 1 80 ? -5.840 5.240 -2.235 1.00 90.25 80 GLU A O 1
ATOM 637 N N . THR A 1 81 ? -5.611 5.749 -0.080 1.00 86.56 81 THR A N 1
ATOM 638 C CA . THR A 1 81 ? -4.193 6.101 -0.215 1.00 86.56 81 THR A CA 1
ATOM 639 C C . THR A 1 81 ? -3.355 4.899 -0.649 1.00 86.56 81 THR A C 1
ATOM 641 O O . THR A 1 81 ? -2.477 5.042 -1.500 1.00 86.56 81 THR A O 1
ATOM 644 N N . GLY A 1 82 ? -3.631 3.709 -0.110 1.00 86.50 82 GLY A N 1
ATOM 645 C CA . GLY A 1 82 ? -2.986 2.471 -0.546 1.00 86.50 82 GLY A CA 1
ATOM 646 C C . GLY A 1 82 ? -3.281 2.124 -2.009 1.00 86.50 82 GLY A C 1
ATOM 647 O O . GLY A 1 82 ? -2.378 1.697 -2.722 1.00 86.50 82 GLY A O 1
ATOM 648 N N . GLU A 1 83 ? -4.507 2.354 -2.484 1.00 91.06 83 GLU A N 1
ATOM 649 C CA . GLU A 1 83 ? -4.888 2.108 -3.885 1.00 91.06 83 GLU A CA 1
ATOM 650 C C . GLU A 1 83 ? -4.107 3.025 -4.831 1.00 91.06 83 GLU A C 1
ATOM 652 O O . GLU A 1 83 ? -3.437 2.542 -5.744 1.00 91.06 83 GLU A O 1
ATOM 657 N N . ARG A 1 84 ? -4.052 4.327 -4.526 1.00 85.56 84 ARG A N 1
ATOM 658 C CA . ARG A 1 84 ? -3.240 5.294 -5.286 1.00 85.56 84 ARG A CA 1
ATOM 659 C C . ARG A 1 84 ? -1.748 4.949 -5.279 1.00 85.56 84 ARG A C 1
ATOM 661 O O . ARG A 1 84 ? -1.064 5.111 -6.289 1.00 85.56 84 ARG A O 1
ATOM 668 N N . GLN A 1 85 ? -1.216 4.460 -4.155 1.00 85.56 85 GLN A N 1
ATOM 669 C CA . GLN A 1 85 ? 0.174 3.995 -4.081 1.00 85.56 85 GLN A CA 1
ATOM 670 C C . GLN A 1 85 ? 0.424 2.799 -5.009 1.00 85.56 85 GLN A C 1
ATOM 672 O O . GLN A 1 85 ? 1.442 2.779 -5.700 1.00 85.56 85 GLN A O 1
ATOM 677 N N . LEU A 1 86 ? -0.499 1.836 -5.066 1.00 89.44 86 LEU A N 1
ATOM 678 C CA . LEU A 1 86 ? -0.388 0.674 -5.951 1.00 89.44 86 LEU A CA 1
ATOM 679 C C . LEU A 1 86 ? -0.451 1.061 -7.430 1.00 89.44 86 LEU A C 1
ATOM 681 O O . LEU A 1 86 ? 0.327 0.530 -8.216 1.00 89.44 86 LEU A O 1
ATOM 685 N N . GLU A 1 87 ? -1.298 2.016 -7.815 1.00 89.69 87 GLU A N 1
ATOM 686 C CA . GLU A 1 87 ? -1.342 2.532 -9.193 1.00 89.69 87 GLU A CA 1
ATOM 687 C C . GLU A 1 87 ? -0.004 3.151 -9.621 1.00 89.69 87 GLU A C 1
ATOM 689 O O . GLU A 1 87 ? 0.475 2.940 -10.740 1.00 89.69 87 GLU A O 1
ATOM 694 N N . ILE A 1 88 ? 0.629 3.904 -8.716 1.00 83.12 88 ILE A N 1
ATOM 695 C CA . ILE A 1 88 ? 1.956 4.482 -8.939 1.00 83.12 88 ILE A CA 1
ATOM 696 C C . ILE A 1 88 ? 2.997 3.368 -9.083 1.00 83.12 88 ILE A C 1
ATOM 698 O O . ILE A 1 88 ? 3.746 3.367 -10.063 1.00 83.12 88 ILE A O 1
ATOM 702 N N . VAL A 1 89 ? 3.028 2.414 -8.147 1.00 87.62 89 VAL A N 1
ATOM 703 C CA . VAL A 1 89 ? 3.964 1.280 -8.172 1.00 87.62 89 VAL A CA 1
ATOM 704 C C . VAL A 1 89 ? 3.805 0.475 -9.458 1.00 87.62 89 VAL A C 1
ATOM 706 O O . VAL A 1 89 ? 4.799 0.221 -10.129 1.00 87.62 89 VAL A O 1
ATOM 709 N N . GLU A 1 90 ? 2.579 0.144 -9.861 1.00 93.00 90 GLU A N 1
ATOM 710 C CA . GLU A 1 90 ? 2.300 -0.654 -11.057 1.00 93.00 90 GLU A CA 1
ATOM 711 C C . GLU A 1 90 ? 2.814 0.020 -12.334 1.00 93.00 90 GLU A C 1
ATOM 713 O O . GLU A 1 90 ? 3.429 -0.632 -13.182 1.00 93.00 90 GLU A O 1
ATOM 718 N N . ARG A 1 91 ? 2.640 1.341 -12.460 1.00 89.56 91 ARG A N 1
ATOM 719 C CA . ARG A 1 91 ? 3.186 2.101 -13.593 1.00 89.56 91 ARG A CA 1
ATOM 720 C C . ARG A 1 91 ? 4.710 1.986 -13.666 1.00 89.56 91 ARG A C 1
ATOM 722 O O . ARG A 1 91 ? 5.251 1.727 -14.742 1.00 89.56 91 ARG A O 1
ATOM 729 N N . HIS A 1 92 ? 5.406 2.157 -12.541 1.00 87.62 92 HIS A N 1
ATOM 730 C CA . HIS A 1 92 ? 6.867 2.041 -12.499 1.00 87.62 92 HIS A CA 1
ATOM 731 C C . HIS A 1 92 ? 7.339 0.601 -12.716 1.00 87.62 92 HIS A C 1
ATOM 733 O O . HIS A 1 92 ? 8.332 0.382 -13.409 1.00 87.62 92 HIS A O 1
ATOM 739 N N . ARG A 1 93 ? 6.601 -0.379 -12.191 1.00 90.75 93 ARG A N 1
ATOM 740 C CA . ARG A 1 93 ? 6.905 -1.808 -12.296 1.00 90.75 93 ARG A CA 1
ATOM 741 C C . ARG A 1 93 ? 6.854 -2.275 -13.745 1.00 90.75 93 ARG A C 1
ATOM 743 O O . ARG A 1 93 ? 7.791 -2.917 -14.203 1.00 90.75 93 ARG A O 1
ATOM 750 N N . ARG A 1 94 ? 5.837 -1.863 -14.513 1.00 91.88 94 ARG A N 1
ATOM 751 C CA . ARG A 1 94 ? 5.755 -2.139 -15.962 1.00 91.88 94 ARG A CA 1
ATOM 752 C C . ARG A 1 94 ? 6.946 -1.578 -16.732 1.00 91.88 94 ARG A C 1
ATOM 754 O O . ARG A 1 94 ? 7.505 -2.269 -17.579 1.00 91.88 94 ARG A O 1
ATOM 761 N N . ALA A 1 95 ? 7.353 -0.349 -16.418 1.00 88.19 95 ALA A N 1
ATOM 762 C CA . ALA A 1 95 ? 8.535 0.248 -17.029 1.00 88.19 95 ALA A CA 1
ATOM 763 C C . ALA A 1 95 ? 9.817 -0.515 -16.648 1.00 88.19 95 ALA A C 1
ATOM 765 O O . ALA A 1 95 ? 10.664 -0.740 -17.505 1.00 88.19 95 ALA A O 1
ATOM 766 N N . ALA A 1 96 ? 9.953 -0.946 -15.390 1.00 88.00 96 ALA A N 1
ATOM 767 C CA . ALA A 1 96 ? 11.097 -1.734 -14.930 1.00 88.00 96 ALA A CA 1
ATOM 768 C C . ALA A 1 96 ? 11.163 -3.120 -15.594 1.00 88.00 96 ALA A C 1
ATOM 770 O O . ALA A 1 96 ? 12.246 -3.539 -15.985 1.00 88.00 96 ALA A O 1
ATOM 771 N N . VAL A 1 97 ? 10.025 -3.795 -15.808 1.00 90.56 97 VAL A N 1
ATOM 772 C CA . VAL A 1 97 ? 9.960 -5.061 -16.567 1.00 90.56 97 VAL A CA 1
ATOM 773 C C . VAL A 1 97 ? 10.488 -4.878 -17.992 1.00 90.56 97 VAL A C 1
ATOM 775 O O . VAL A 1 97 ? 11.300 -5.680 -18.446 1.00 90.56 97 VAL A O 1
ATOM 778 N N . ALA A 1 98 ? 10.065 -3.818 -18.690 1.00 89.12 98 ALA A N 1
ATOM 779 C CA . ALA A 1 98 ? 10.543 -3.541 -20.044 1.00 89.12 98 ALA A CA 1
ATOM 780 C C . ALA A 1 98 ? 12.068 -3.336 -20.077 1.00 89.12 98 ALA A C 1
ATOM 782 O O . ALA A 1 98 ? 12.750 -3.970 -20.879 1.00 89.12 98 ALA A O 1
ATOM 783 N N . ARG A 1 99 ? 12.618 -2.540 -19.150 1.00 86.50 99 ARG A N 1
ATOM 784 C CA . ARG A 1 99 ? 14.074 -2.341 -19.042 1.00 86.50 99 ARG A CA 1
ATOM 785 C C . ARG A 1 99 ? 14.820 -3.636 -18.712 1.00 86.50 99 ARG A C 1
ATOM 787 O O . ARG A 1 99 ? 15.814 -3.952 -19.351 1.00 86.50 99 ARG A O 1
ATOM 794 N N . ALA A 1 100 ? 14.324 -4.404 -17.741 1.00 86.62 100 ALA A N 1
ATOM 795 C CA . ALA A 1 100 ? 14.994 -5.607 -17.250 1.00 86.62 100 ALA A CA 1
ATOM 796 C C . ALA A 1 100 ? 15.022 -6.748 -18.279 1.00 86.62 100 ALA A C 1
ATOM 798 O O . ALA A 1 100 ? 15.978 -7.517 -18.302 1.00 86.62 100 ALA A O 1
ATOM 799 N N . PHE A 1 101 ? 13.989 -6.872 -19.120 1.00 85.81 101 PHE A N 1
ATOM 800 C CA . PHE A 1 101 ? 13.823 -8.048 -19.983 1.00 85.81 101 PHE A CA 1
ATOM 801 C C . PHE A 1 101 ? 13.807 -7.758 -21.488 1.00 85.81 101 PHE A C 1
ATOM 803 O O . PHE A 1 101 ? 14.043 -8.680 -22.263 1.00 85.81 101 PHE A O 1
ATOM 810 N N . LEU A 1 102 ? 13.543 -6.522 -21.928 1.00 81.75 102 LEU A N 1
ATOM 811 C CA . LEU A 1 102 ? 13.473 -6.184 -23.359 1.00 81.75 102 LEU A CA 1
ATOM 812 C C . LEU A 1 102 ? 14.709 -5.417 -23.841 1.00 81.75 102 LEU A C 1
ATOM 814 O O . LEU A 1 102 ? 15.195 -5.680 -24.937 1.00 81.75 102 LEU A O 1
ATOM 818 N N . GLU A 1 103 ? 15.266 -4.519 -23.025 1.00 69.69 103 GLU A N 1
ATOM 819 C CA . GLU A 1 103 ? 16.430 -3.705 -23.417 1.00 69.69 103 GLU A CA 1
ATOM 820 C C . GLU A 1 103 ? 17.757 -4.493 -23.355 1.00 69.69 103 GLU A C 1
ATOM 822 O O . GLU A 1 103 ? 18.677 -4.211 -24.120 1.00 69.69 103 GLU A O 1
ATOM 827 N N . GLY A 1 104 ? 17.836 -5.553 -22.538 1.00 57.88 104 GLY A N 1
ATOM 828 C CA . GLY A 1 104 ? 18.981 -6.477 -22.482 1.00 57.88 104 GLY A CA 1
ATOM 829 C C . GLY A 1 104 ? 19.041 -7.523 -23.610 1.00 57.88 104 GLY A C 1
ATOM 830 O O . GLY A 1 104 ? 20.066 -8.181 -23.777 1.00 57.88 104 GLY A O 1
ATOM 831 N N . SER A 1 105 ? 17.978 -7.677 -24.412 1.00 50.03 105 SER A N 1
ATOM 832 C CA . SER A 1 105 ? 17.914 -8.669 -25.503 1.00 50.03 105 SER A CA 1
ATOM 833 C C . SER A 1 105 ? 18.580 -8.202 -26.807 1.00 50.03 105 SER A C 1
ATOM 835 O O . SER A 1 105 ? 18.747 -9.007 -27.722 1.00 50.03 105 SER A O 1
ATOM 837 N N . ALA A 1 106 ? 18.975 -6.928 -26.918 1.00 50.81 106 ALA A N 1
ATOM 838 C CA . ALA A 1 106 ? 19.583 -6.367 -28.131 1.00 50.81 106 ALA A CA 1
ATOM 839 C C . ALA A 1 106 ? 21.087 -6.684 -28.294 1.00 50.81 106 ALA A C 1
ATOM 841 O O . ALA A 1 106 ? 21.696 -6.266 -29.275 1.00 50.81 106 ALA A O 1
ATOM 842 N N . ALA A 1 107 ? 21.690 -7.424 -27.357 1.00 48.12 107 ALA A N 1
ATOM 843 C CA . ALA A 1 107 ? 23.105 -7.802 -27.379 1.00 48.12 107 ALA A CA 1
ATOM 844 C C . ALA A 1 107 ? 23.316 -9.321 -27.522 1.00 48.12 107 ALA A C 1
ATOM 846 O O . ALA A 1 107 ? 24.223 -9.883 -26.912 1.00 48.12 107 ALA A O 1
ATOM 847 N N . ALA A 1 108 ? 22.486 -10.005 -28.316 1.00 46.56 108 ALA A N 1
ATOM 848 C CA . ALA A 1 108 ? 22.857 -11.320 -28.831 1.00 46.56 108 ALA A CA 1
ATOM 849 C C . ALA A 1 108 ? 23.823 -11.112 -30.017 1.00 46.56 108 ALA A C 1
ATOM 851 O O . ALA A 1 108 ? 23.403 -10.535 -31.022 1.00 46.56 108 ALA A O 1
ATOM 852 N N . PRO A 1 109 ? 25.108 -11.506 -29.921 1.00 54.41 109 PRO A N 1
ATOM 853 C CA . PRO A 1 109 ? 26.010 -11.450 -31.061 1.00 54.41 109 PRO A CA 1
ATOM 854 C C . PRO A 1 109 ? 25.557 -12.454 -32.124 1.00 54.41 109 PRO A C 1
ATOM 856 O O . PRO A 1 109 ? 25.217 -13.595 -31.808 1.00 54.41 109 PRO A O 1
ATOM 859 N N . ASP A 1 110 ? 25.562 -11.996 -33.372 1.00 45.22 110 ASP A N 1
ATOM 860 C CA . ASP A 1 110 ? 25.362 -12.797 -34.576 1.00 45.22 110 ASP A CA 1
ATOM 861 C C . ASP A 1 110 ? 26.442 -13.894 -34.662 1.00 45.22 110 ASP A C 1
ATOM 863 O O . ASP A 1 110 ? 27.632 -13.560 -34.661 1.00 45.22 110 ASP A O 1
ATOM 867 N N . PRO A 1 111 ? 26.092 -15.194 -34.687 1.00 56.91 111 PRO A N 1
ATOM 868 C CA . PRO A 1 111 ? 27.039 -16.236 -35.034 1.00 56.91 111 PRO A CA 1
ATOM 869 C C . PRO A 1 111 ? 27.026 -16.449 -36.556 1.00 56.91 111 PRO A C 1
ATOM 871 O O . PRO A 1 111 ? 26.256 -17.268 -37.065 1.00 56.91 111 PRO A O 1
ATOM 874 N N . ALA A 1 112 ? 27.920 -15.754 -37.261 1.00 46.12 112 ALA A N 1
ATOM 875 C CA . ALA A 1 112 ? 28.380 -16.121 -38.601 1.00 46.12 112 ALA A CA 1
ATOM 876 C C . ALA A 1 112 ? 29.882 -15.846 -38.751 1.00 46.12 112 ALA A C 1
ATOM 878 O O . ALA A 1 112 ? 30.306 -14.692 -38.514 1.00 46.12 112 ALA A O 1
#